Protein AF-A0A7K2MU78-F1 (afdb_monomer_lite)

Radius of gyration: 16.4 Å; chains: 1; bounding box: 36×20×56 Å

Foldseek 3Di:
DDPVVVVVVVVLPAADAAELCVQAFDDDPVDTDHDPPRDDASVSSVVVQVVVCVVPVRHPHYDYDPPRRDDPPD

Structure (mmCIF, N/CA/C/O backbone):
data_AF-A0A7K2MU78-F1
#
_entry.id   AF-A0A7K2MU78-F1
#
loop_
_atom_site.group_PDB
_atom_site.id
_atom_site.type_symbol
_atom_site.label_atom_id
_atom_site.label_alt_id
_atom_site.label_comp_id
_atom_site.label_asym_id
_atom_site.label_entity_id
_atom_site.label_seq_id
_atom_site.pdbx_PDB_ins_code
_atom_site.Cartn_x
_atom_site.Cartn_y
_atom_site.Cartn_z
_atom_site.occupancy
_atom_site.B_iso_or_equiv
_atom_site.auth_seq_id
_atom_site.auth_comp_id
_atom_site.auth_asym_id
_atom_site.auth_atom_id
_atom_site.pdbx_PDB_model_num
ATOM 1 N N . MET A 1 1 ? -11.341 4.580 35.043 1.00 67.06 1 MET A N 1
ATOM 2 C CA . MET A 1 1 ? -11.103 3.259 34.425 1.00 67.06 1 MET A CA 1
ATOM 3 C C . MET A 1 1 ? -11.252 3.425 32.927 1.00 67.06 1 MET A C 1
ATOM 5 O O . MET A 1 1 ? -12.107 4.195 32.514 1.00 67.06 1 MET A O 1
ATOM 9 N N . THR A 1 2 ? -10.389 2.808 32.128 1.00 80.94 2 THR A N 1
ATOM 10 C CA . THR A 1 2 ? -10.471 2.902 30.665 1.00 80.94 2 THR A CA 1
ATOM 11 C C . THR A 1 2 ? -11.554 1.953 30.162 1.00 80.94 2 THR A C 1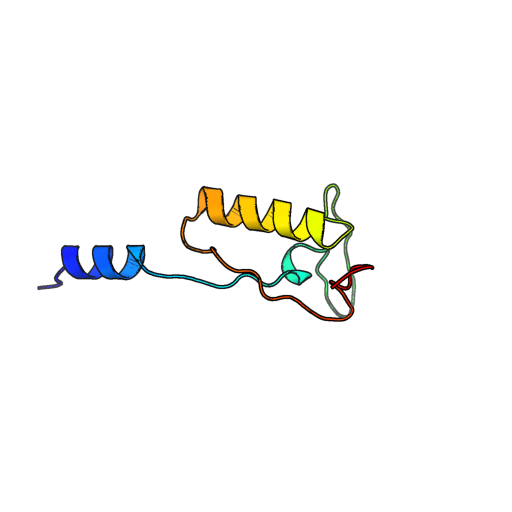
ATOM 13 O O . THR A 1 2 ? -11.494 0.758 30.447 1.00 80.94 2 THR A O 1
ATOM 16 N N . GLU A 1 3 ? -12.516 2.462 29.392 1.00 93.25 3 GLU A N 1
ATOM 17 C CA . GLU A 1 3 ? -13.589 1.662 28.787 1.00 93.25 3 GLU A CA 1
ATOM 18 C C . GLU A 1 3 ? -13.061 0.870 27.581 1.00 93.25 3 GLU A C 1
ATOM 20 O O . GLU A 1 3 ? -13.264 1.221 26.417 1.00 93.25 3 GLU A O 1
ATOM 25 N N . LEU A 1 4 ? -12.326 -0.210 27.858 1.00 95.81 4 LEU A N 1
ATOM 26 C CA . LEU A 1 4 ? -11.614 -1.009 26.855 1.00 95.81 4 LEU A CA 1
ATOM 27 C C . LEU A 1 4 ? -12.526 -1.517 25.725 1.00 95.81 4 LEU A C 1
ATOM 29 O O . LEU A 1 4 ? -12.095 -1.601 24.574 1.00 95.81 4 LEU A O 1
ATOM 33 N N . ALA A 1 5 ? -13.778 -1.859 26.037 1.00 95.75 5 ALA A N 1
ATOM 34 C CA . ALA A 1 5 ? -14.749 -2.311 25.043 1.00 95.75 5 ALA A CA 1
ATOM 35 C C . ALA A 1 5 ? -15.085 -1.208 24.026 1.00 95.75 5 ALA A C 1
ATOM 37 O O . ALA A 1 5 ? -15.094 -1.472 22.824 1.00 95.75 5 ALA A O 1
ATOM 38 N N . ALA A 1 6 ? -15.281 0.028 24.497 1.00 96.06 6 ALA A N 1
ATOM 39 C CA . ALA A 1 6 ? -15.559 1.178 23.642 1.00 96.06 6 ALA A CA 1
ATOM 40 C C . ALA A 1 6 ? -14.363 1.508 22.736 1.00 96.06 6 ALA A C 1
ATOM 42 O O . ALA A 1 6 ? -14.537 1.720 21.538 1.00 96.06 6 ALA A O 1
ATOM 43 N N . VAL A 1 7 ? -13.139 1.450 23.275 1.00 96.44 7 VAL A N 1
ATOM 44 C CA . VAL A 1 7 ? -11.910 1.656 22.487 1.00 96.44 7 VAL A CA 1
ATOM 45 C C . VAL A 1 7 ? -11.783 0.608 21.379 1.00 96.44 7 VAL A C 1
ATOM 47 O O . VAL A 1 7 ? -11.529 0.949 20.226 1.00 96.44 7 VAL A O 1
ATOM 50 N N . LYS A 1 8 ? -12.012 -0.674 21.692 1.00 95.62 8 LYS A N 1
ATOM 51 C C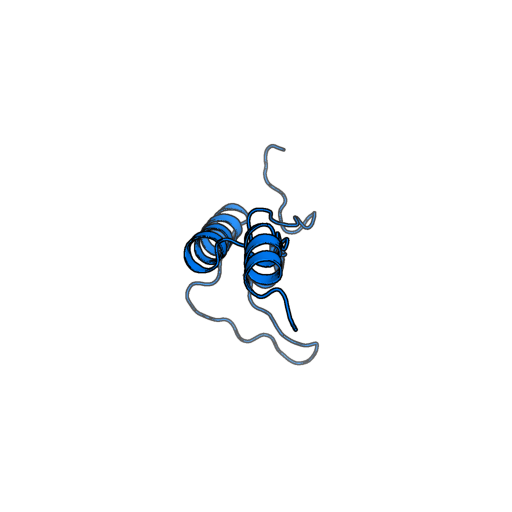A . LYS A 1 8 ? -11.977 -1.749 20.688 1.00 95.62 8 LYS A CA 1
ATOM 52 C C . LYS A 1 8 ? -13.048 -1.575 19.613 1.00 95.62 8 LYS A C 1
ATOM 54 O O . LYS A 1 8 ? -12.778 -1.870 18.454 1.00 95.62 8 LYS A O 1
ATOM 59 N N . ALA A 1 9 ? -14.245 -1.125 19.983 1.00 95.56 9 ALA A N 1
ATOM 60 C CA . ALA A 1 9 ? -15.310 -0.856 19.022 1.00 95.56 9 ALA A CA 1
ATOM 61 C C . ALA A 1 9 ? -14.925 0.277 18.060 1.00 95.56 9 ALA A C 1
ATOM 63 O O . ALA A 1 9 ? -15.069 0.109 16.854 1.00 95.56 9 ALA A O 1
ATOM 64 N N . ALA A 1 10 ? -14.353 1.370 18.574 1.00 95.00 10 ALA A N 1
ATOM 65 C CA . ALA A 1 10 ? -13.886 2.485 17.751 1.00 95.00 10 ALA A CA 1
ATOM 66 C C . ALA A 1 10 ? -12.756 2.079 16.786 1.00 95.00 10 ALA A C 1
ATOM 68 O O . ALA A 1 10 ? -12.769 2.460 15.618 1.00 95.00 10 ALA A O 1
ATOM 69 N N . LEU A 1 11 ? -11.802 1.257 17.237 1.00 94.25 11 LEU A N 1
ATOM 70 C CA . LEU A 1 11 ? -10.716 0.775 16.374 1.00 94.25 11 LEU A CA 1
ATOM 71 C C . LEU A 1 11 ? -11.216 -0.138 15.245 1.00 94.25 11 LEU A C 1
ATOM 73 O O . LEU A 1 11 ? -10.670 -0.101 14.149 1.00 94.25 11 LEU A O 1
ATOM 77 N N . LYS A 1 12 ? -12.279 -0.922 15.471 1.00 94.69 12 LYS A N 1
ATOM 78 C CA . LYS A 1 12 ? -12.877 -1.775 14.427 1.00 94.69 12 LYS A CA 1
ATOM 79 C C . LYS A 1 12 ? -13.538 -0.991 13.293 1.00 94.69 12 LYS A C 1
ATOM 81 O O . LYS A 1 12 ? -13.770 -1.567 12.239 1.00 94.69 12 LYS A O 1
ATOM 86 N N . THR A 1 13 ? -13.868 0.281 13.509 1.00 95.69 13 THR A N 1
ATOM 87 C CA . THR A 1 13 ? -14.460 1.149 12.479 1.00 95.69 13 THR A CA 1
ATOM 88 C C . THR A 1 13 ? -13.429 2.037 11.789 1.00 95.69 13 THR A C 1
ATOM 90 O O . THR A 1 13 ? -13.798 2.861 10.958 1.00 95.69 13 THR A O 1
ATOM 93 N N . GLN A 1 14 ? -12.150 1.928 12.154 1.00 96.62 14 GLN A N 1
ATOM 94 C CA . GLN A 1 14 ? -11.104 2.738 11.551 1.00 96.62 14 GLN A CA 1
ATOM 95 C C . GLN A 1 14 ? -10.893 2.334 10.087 1.00 96.62 14 GLN A C 1
ATOM 97 O O . GLN A 1 14 ? -10.656 1.167 9.787 1.00 96.62 14 GLN A O 1
ATOM 102 N N . ALA A 1 15 ? -10.927 3.327 9.201 1.00 98.00 15 ALA A N 1
ATOM 103 C CA . ALA A 1 15 ? -10.565 3.192 7.799 1.00 98.00 15 ALA A CA 1
ATOM 104 C C . ALA A 1 15 ? -9.365 4.098 7.497 1.00 98.00 15 ALA A C 1
ATOM 106 O O . ALA A 1 15 ? -9.351 5.269 7.883 1.00 98.00 15 ALA A O 1
ATOM 107 N N . VAL A 1 16 ? -8.356 3.549 6.831 1.00 97.88 16 VAL A N 1
ATOM 108 C CA . VAL A 1 16 ? -7.138 4.243 6.414 1.00 97.88 16 VAL A CA 1
ATOM 109 C C . VAL A 1 16 ? -6.976 4.039 4.917 1.00 97.88 16 VAL A C 1
ATOM 111 O O . VAL A 1 16 ? -6.779 2.921 4.457 1.00 97.88 16 VAL A O 1
ATOM 114 N N . GLU A 1 17 ? -7.061 5.124 4.160 1.00 98.50 17 GLU A N 1
ATOM 115 C CA . GLU A 1 17 ? -6.825 5.092 2.720 1.00 98.50 17 GLU A CA 1
ATOM 116 C C . GLU A 1 17 ? -5.348 4.804 2.418 1.00 98.50 17 GLU A C 1
ATOM 118 O O . GLU A 1 17 ? -4.450 5.403 3.019 1.00 98.50 17 GLU A O 1
ATOM 123 N N . THR A 1 18 ? -5.091 3.894 1.477 1.00 98.38 18 THR A N 1
ATOM 124 C CA . THR A 1 18 ? -3.729 3.552 1.046 1.00 98.38 18 THR A CA 1
ATOM 125 C C . THR A 1 18 ? -3.379 4.216 -0.286 1.00 98.38 18 THR A C 1
ATOM 127 O O . THR A 1 18 ? -4.185 4.181 -1.212 1.00 98.38 18 THR A O 1
ATOM 130 N N . PRO A 1 19 ? -2.179 4.791 -0.440 1.00 98.25 19 PRO A N 1
ATOM 131 C CA . PRO A 1 19 ? -1.772 5.425 -1.689 1.00 98.25 19 PRO A CA 1
ATOM 132 C C . PRO A 1 19 ? -1.279 4.418 -2.737 1.00 98.25 19 PRO A C 1
ATOM 134 O O . PRO A 1 19 ? -0.342 3.663 -2.476 1.00 98.25 19 PRO A O 1
ATOM 137 N N . SER A 1 20 ? -1.834 4.463 -3.953 1.00 98.00 20 SER A N 1
ATOM 138 C CA . SER A 1 20 ? -1.462 3.575 -5.073 1.00 98.00 20 SER A CA 1
ATOM 139 C C . SER A 1 20 ? 0.046 3.577 -5.382 1.00 98.00 20 SER A C 1
ATOM 141 O O . SER A 1 20 ? 0.644 2.546 -5.688 1.00 98.00 20 SER A O 1
ATOM 143 N N . TRP A 1 21 ? 0.700 4.736 -5.271 1.00 96.31 21 TRP A N 1
ATOM 144 C CA . TRP A 1 21 ? 2.112 4.912 -5.609 1.00 96.31 21 TRP A CA 1
ATOM 145 C C . TRP A 1 21 ? 3.070 4.288 -4.594 1.00 96.31 21 TRP A C 1
ATOM 147 O O . TRP A 1 21 ? 4.245 4.109 -4.911 1.00 96.31 21 TRP A O 1
ATOM 157 N N . ALA A 1 22 ? 2.597 3.950 -3.391 1.00 95.50 22 ALA A N 1
ATOM 158 C CA . ALA A 1 22 ? 3.429 3.309 -2.376 1.00 95.50 22 ALA A CA 1
ATOM 159 C C . ALA A 1 22 ? 3.638 1.809 -2.625 1.00 95.50 22 ALA A C 1
ATOM 161 O O . ALA A 1 22 ? 4.552 1.236 -2.040 1.00 95.50 22 ALA A O 1
ATOM 162 N N . TYR A 1 23 ? 2.834 1.195 -3.499 1.00 96.00 23 TYR A N 1
ATOM 163 C CA . TYR A 1 23 ? 3.010 -0.201 -3.906 1.00 96.00 23 TYR A CA 1
ATOM 164 C C . TYR A 1 23 ? 4.116 -0.371 -4.959 1.00 96.00 23 TYR A C 1
ATOM 166 O O . TYR A 1 23 ? 4.664 -1.454 -5.122 1.00 96.00 23 TYR A O 1
ATOM 174 N N . GLY A 1 24 ? 4.494 0.708 -5.652 1.00 93.31 24 GLY A N 1
ATOM 175 C CA . GLY A 1 24 ? 5.608 0.709 -6.597 1.00 93.31 24 GLY A CA 1
ATOM 176 C C . GLY A 1 24 ? 6.990 0.735 -5.926 1.00 93.31 24 GLY A C 1
ATOM 177 O O . GLY A 1 24 ? 7.134 0.901 -4.715 1.00 93.31 24 GLY A O 1
ATOM 178 N N . ASN A 1 25 ? 8.047 0.654 -6.741 1.00 90.00 25 ASN A N 1
ATOM 179 C CA . ASN A 1 25 ? 9.416 0.850 -6.260 1.00 90.00 25 ASN A CA 1
ATOM 180 C C . ASN A 1 25 ? 9.581 2.261 -5.680 1.00 90.00 25 ASN A C 1
ATOM 182 O O . ASN A 1 25 ? 9.505 3.254 -6.406 1.00 90.00 25 ASN A O 1
ATOM 186 N N . SER A 1 26 ? 9.879 2.341 -4.386 1.00 87.69 26 SER A N 1
ATOM 187 C CA . SER A 1 26 ? 10.218 3.594 -3.718 1.00 87.69 26 SER A CA 1
ATOM 188 C C . SER A 1 26 ? 11.732 3.811 -3.681 1.00 87.69 26 SER A C 1
ATOM 190 O O . SER A 1 26 ? 12.545 2.889 -3.784 1.00 87.69 26 SER A O 1
ATOM 192 N N . GLY A 1 27 ? 12.140 5.068 -3.565 1.00 92.62 27 GLY A N 1
ATOM 193 C CA . GLY A 1 27 ? 13.542 5.425 -3.439 1.00 92.62 27 GLY A CA 1
ATOM 194 C C . GLY A 1 27 ? 13.715 6.878 -3.044 1.00 92.62 27 GLY A C 1
ATOM 195 O O . GLY A 1 27 ? 12.763 7.578 -2.705 1.00 92.62 27 GLY A O 1
ATOM 196 N N . THR A 1 28 ? 14.958 7.332 -3.081 1.00 96.88 28 THR A N 1
ATOM 197 C CA . THR A 1 28 ? 15.315 8.718 -2.764 1.00 96.88 28 THR A CA 1
ATOM 198 C C . THR A 1 28 ? 15.862 9.412 -4.003 1.00 96.88 28 THR A C 1
ATOM 200 O O . THR A 1 28 ? 16.107 8.775 -5.028 1.00 96.88 28 THR A O 1
ATOM 203 N N . ARG A 1 29 ? 16.181 10.706 -3.880 1.00 96.94 29 ARG A N 1
ATOM 204 C CA . ARG A 1 29 ? 16.915 11.449 -4.920 1.00 96.94 29 ARG A CA 1
ATOM 205 C C . ARG A 1 29 ? 18.264 10.826 -5.312 1.00 96.94 29 ARG A C 1
ATOM 207 O O . ARG A 1 29 ? 18.839 11.236 -6.310 1.00 96.94 29 ARG A O 1
ATOM 214 N N . PHE A 1 30 ? 18.794 9.894 -4.516 1.00 98.00 30 PHE A N 1
ATOM 215 C CA . PHE A 1 30 ? 20.081 9.251 -4.772 1.00 98.00 30 PHE A CA 1
ATOM 216 C C . PHE A 1 30 ? 19.947 7.937 -5.541 1.00 98.00 30 PHE A C 1
ATOM 218 O O . PHE A 1 30 ? 20.779 7.644 -6.398 1.00 98.00 30 PHE A O 1
ATOM 225 N N . LYS A 1 31 ? 18.935 7.120 -5.222 1.00 96.44 31 LYS A N 1
ATOM 226 C CA . LYS A 1 31 ? 18.761 5.800 -5.833 1.00 96.44 31 LYS A CA 1
ATOM 227 C C . LYS A 1 31 ? 17.356 5.242 -5.603 1.00 96.44 31 LYS A C 1
ATOM 229 O O . LYS A 1 31 ? 16.779 5.422 -4.530 1.00 96.44 31 LYS A O 1
ATOM 234 N N . VAL A 1 32 ? 16.882 4.500 -6.602 1.00 96.19 32 VAL A N 1
ATOM 235 C CA . VAL A 1 32 ? 15.781 3.531 -6.518 1.00 96.19 32 VAL A CA 1
ATOM 236 C C . VAL A 1 32 ? 16.384 2.141 -6.729 1.00 96.19 32 VAL A C 1
ATOM 238 O O . VAL A 1 32 ? 17.198 1.952 -7.641 1.00 96.19 32 VAL A O 1
ATOM 241 N N . PHE A 1 33 ? 16.015 1.184 -5.880 1.00 93.75 33 PHE A N 1
ATOM 242 C CA . PHE A 1 33 ? 16.430 -0.212 -5.998 1.00 93.75 33 PHE A CA 1
ATOM 243 C C . PHE A 1 33 ? 15.214 -1.048 -6.374 1.00 93.75 33 PHE A C 1
ATOM 245 O O . PHE A 1 33 ? 14.299 -1.189 -5.572 1.00 93.75 33 PHE A O 1
ATOM 252 N N . ALA A 1 34 ? 15.204 -1.570 -7.600 1.00 92.38 34 ALA A N 1
ATOM 253 C CA . ALA A 1 34 ? 14.085 -2.360 -8.085 1.00 92.38 34 ALA A CA 1
ATOM 254 C C . ALA A 1 34 ? 13.964 -3.679 -7.309 1.00 92.38 34 ALA A C 1
ATOM 256 O O . ALA A 1 34 ? 14.958 -4.386 -7.128 1.00 92.38 34 ALA A O 1
ATOM 257 N N . GLN A 1 35 ? 12.746 -4.012 -6.892 1.00 92.81 35 GLN A N 1
ATOM 258 C CA . GLN A 1 35 ? 12.405 -5.294 -6.286 1.00 92.81 35 GLN A CA 1
ATOM 259 C C . GLN A 1 35 ? 11.629 -6.166 -7.279 1.00 92.81 35 GLN A C 1
ATOM 261 O O . GLN A 1 35 ? 10.886 -5.669 -8.128 1.00 92.81 35 GLN A O 1
ATOM 266 N N . ALA A 1 36 ? 11.832 -7.480 -7.198 1.00 94.81 36 ALA A N 1
ATOM 267 C CA . ALA A 1 36 ? 11.054 -8.433 -7.980 1.00 94.81 36 ALA A CA 1
ATOM 268 C C . ALA A 1 36 ? 9.613 -8.493 -7.452 1.00 94.81 36 ALA A C 1
ATOM 270 O O . ALA A 1 36 ? 9.408 -8.476 -6.241 1.00 94.81 36 ALA A O 1
ATOM 271 N N . GLY A 1 37 ? 8.637 -8.593 -8.358 1.00 93.62 37 GLY A N 1
ATOM 272 C CA . GLY A 1 37 ? 7.215 -8.675 -8.004 1.00 93.62 37 GLY A CA 1
ATOM 273 C C . GLY A 1 37 ? 6.533 -7.333 -7.733 1.00 93.62 37 GLY A C 1
ATOM 274 O O . GLY A 1 37 ? 5.407 -7.332 -7.265 1.00 93.62 37 GLY A O 1
ATOM 275 N N . VAL A 1 38 ? 7.190 -6.206 -8.021 1.00 95.56 38 VAL A N 1
ATOM 276 C CA . VAL A 1 38 ? 6.576 -4.874 -7.904 1.00 95.56 38 VAL A CA 1
ATOM 277 C C . VAL A 1 38 ? 5.523 -4.676 -9.004 1.00 95.56 38 VAL A C 1
ATOM 279 O O . VAL A 1 38 ? 5.817 -5.009 -10.159 1.00 95.56 38 VAL A O 1
ATOM 282 N N . PRO A 1 39 ? 4.349 -4.102 -8.682 1.00 96.56 39 PRO A N 1
ATOM 283 C CA . PRO A 1 39 ? 3.253 -3.905 -9.620 1.00 96.56 39 PRO A CA 1
ATOM 284 C C . PRO A 1 39 ? 3.640 -2.962 -10.761 1.00 96.56 39 PRO A C 1
ATOM 286 O O . PRO A 1 39 ? 4.361 -1.972 -10.582 1.00 96.56 39 PRO A O 1
ATOM 289 N N . ARG A 1 40 ? 3.150 -3.284 -11.956 1.00 95.25 40 ARG A N 1
ATOM 290 C CA . ARG A 1 40 ? 3.543 -2.674 -13.236 1.00 95.25 40 ARG A CA 1
ATOM 291 C C . ARG A 1 40 ? 2.481 -1.742 -13.797 1.00 95.25 40 ARG A C 1
ATOM 293 O O . ARG A 1 40 ? 2.811 -0.849 -14.574 1.00 95.25 40 ARG A O 1
ATOM 300 N N . ASP A 1 41 ? 1.235 -1.933 -13.391 1.00 96.06 41 ASP A N 1
ATOM 301 C CA . ASP A 1 41 ? 0.084 -1.171 -13.853 1.00 96.06 41 ASP A CA 1
ATOM 302 C C . ASP A 1 41 ? -0.868 -0.838 -12.682 1.00 96.06 41 ASP A C 1
ATOM 304 O O . ASP A 1 41 ? -0.642 -1.276 -11.547 1.00 96.06 41 ASP A O 1
ATOM 308 N N . PRO A 1 42 ? -1.896 0.004 -12.903 1.00 96.62 42 PRO A N 1
ATOM 309 C CA . PRO A 1 42 ? -2.822 0.398 -11.844 1.00 96.62 42 PRO A CA 1
ATO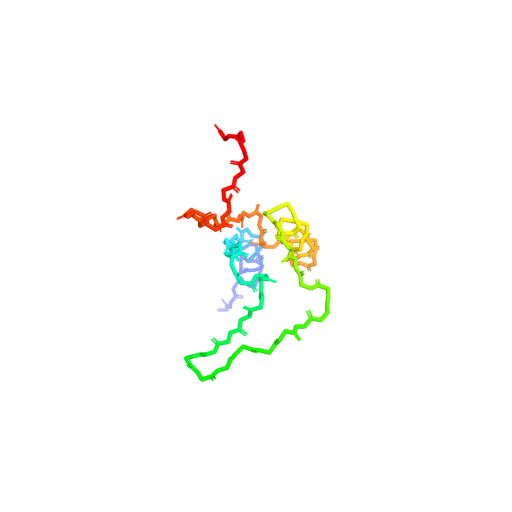M 310 C C . PRO A 1 42 ? -3.639 -0.763 -11.269 1.00 96.62 42 PRO A C 1
ATOM 312 O O . PRO A 1 42 ? -4.020 -0.701 -10.102 1.00 96.62 42 PRO A O 1
ATOM 315 N N . PHE A 1 43 ? -3.886 -1.817 -12.048 1.00 97.44 43 PHE A N 1
ATOM 316 C CA . PHE A 1 43 ? -4.651 -2.978 -11.599 1.00 97.44 43 PHE A CA 1
ATOM 317 C C . PHE A 1 43 ? -3.825 -3.827 -10.634 1.00 97.44 43 PHE A C 1
ATOM 319 O O . PHE A 1 43 ? -4.303 -4.144 -9.551 1.00 97.44 43 PHE A O 1
ATOM 326 N N . GLU A 1 44 ? -2.552 -4.076 -10.948 1.00 98.00 44 GLU A N 1
ATOM 327 C CA . GLU A 1 44 ? -1.645 -4.789 -10.041 1.00 98.00 44 GLU A CA 1
ATOM 328 C C . GLU A 1 44 ? -1.438 -4.028 -8.720 1.00 98.00 44 GLU A C 1
ATOM 330 O O . GLU A 1 44 ? -1.370 -4.636 -7.654 1.00 98.00 44 GLU A O 1
ATOM 335 N N . LYS A 1 45 ? -1.412 -2.685 -8.748 1.00 97.88 45 LYS A N 1
ATOM 336 C CA . LYS A 1 45 ? -1.393 -1.878 -7.511 1.00 97.88 45 LYS A CA 1
ATOM 337 C C . LYS A 1 45 ? -2.65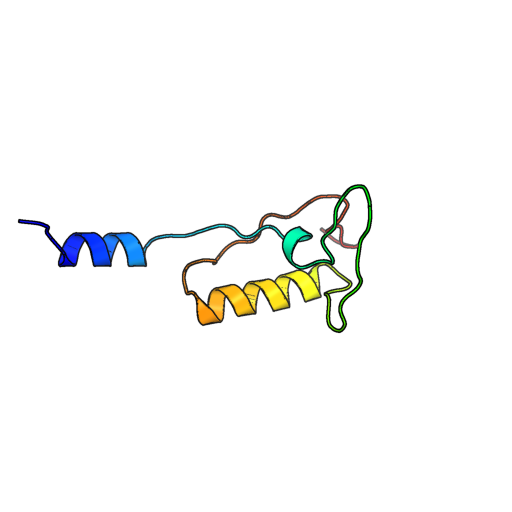3 -2.097 -6.665 1.00 97.88 45 LYS A C 1
ATOM 339 O O . LYS A 1 45 ? -2.566 -2.086 -5.439 1.00 97.88 45 LYS A O 1
ATOM 344 N N . LEU A 1 46 ? -3.820 -2.257 -7.298 1.00 98.12 46 LEU A N 1
ATOM 345 C CA . LEU A 1 46 ? -5.071 -2.551 -6.594 1.00 98.12 46 LEU A CA 1
ATOM 346 C C . LEU A 1 46 ? -5.103 -3.981 -6.053 1.00 98.12 46 LEU A C 1
ATOM 348 O O . LEU A 1 46 ? -5.613 -4.173 -4.951 1.00 98.12 46 LEU A O 1
ATOM 352 N N . ASP A 1 47 ? -4.526 -4.953 -6.760 1.00 98.44 47 ASP A N 1
ATOM 353 C CA . ASP A 1 47 ? -4.376 -6.323 -6.257 1.00 98.44 47 ASP A CA 1
ATOM 354 C C . ASP A 1 47 ? -3.513 -6.350 -4.984 1.00 98.44 47 ASP A C 1
ATOM 356 O O . ASP A 1 47 ? -3.897 -6.940 -3.966 1.00 98.44 47 ASP A O 1
ATOM 360 N N . ASP A 1 48 ? -2.391 -5.627 -4.988 1.00 98.25 48 ASP A N 1
ATOM 361 C CA . ASP A 1 48 ? -1.537 -5.477 -3.808 1.00 98.25 48 ASP A CA 1
ATOM 362 C C . ASP A 1 48 ? -2.255 -4.737 -2.665 1.00 98.25 48 ASP A C 1
ATOM 364 O O . ASP A 1 48 ? -2.164 -5.132 -1.495 1.00 98.25 48 ASP A O 1
ATOM 368 N N . ALA A 1 49 ? -3.025 -3.689 -2.980 1.00 98.44 49 ALA A N 1
ATOM 369 C CA . ALA A 1 49 ? -3.828 -2.967 -1.993 1.00 98.44 49 ALA A CA 1
ATOM 370 C C . ALA A 1 49 ? -4.931 -3.841 -1.381 1.00 98.44 49 ALA A C 1
ATOM 372 O O . ALA A 1 49 ? -5.138 -3.822 -0.163 1.00 98.44 49 ALA A O 1
ATOM 373 N N . ALA A 1 50 ? -5.587 -4.670 -2.195 1.00 98.44 50 ALA A N 1
ATOM 374 C CA . ALA A 1 50 ? -6.573 -5.636 -1.733 1.00 98.44 50 ALA A CA 1
ATOM 375 C C . ALA A 1 50 ? -5.949 -6.621 -0.739 1.00 98.44 50 ALA A C 1
ATOM 377 O O . ALA A 1 50 ? -6.568 -6.945 0.277 1.00 98.44 50 ALA A O 1
ATOM 378 N N . LYS A 1 51 ? -4.691 -7.026 -0.958 1.00 98.38 51 LYS A N 1
ATOM 379 C CA . LYS A 1 51 ? -3.968 -7.894 -0.024 1.00 98.38 51 LYS A CA 1
ATOM 380 C C . LYS A 1 51 ? -3.675 -7.219 1.314 1.00 98.38 51 LYS A C 1
ATOM 382 O O . LYS A 1 51 ? -3.793 -7.853 2.364 1.00 98.38 51 LYS A O 1
ATOM 387 N N . VAL A 1 52 ? 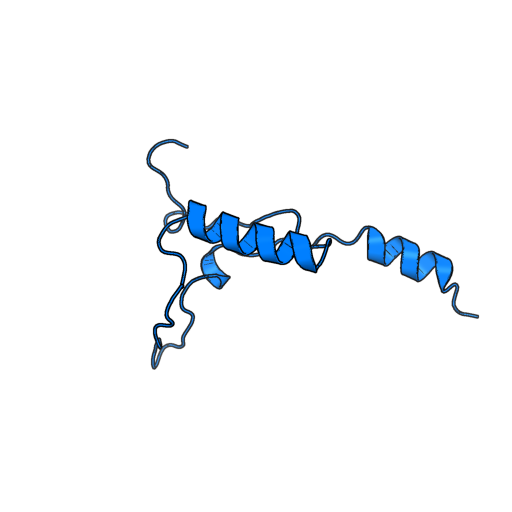-3.362 -5.921 1.306 1.00 98.25 52 VAL A N 1
ATOM 388 C CA . VAL A 1 52 ? -3.248 -5.128 2.543 1.00 98.25 52 VAL A CA 1
ATOM 389 C C . VAL A 1 52 ? -4.585 -5.072 3.278 1.00 98.25 52 VA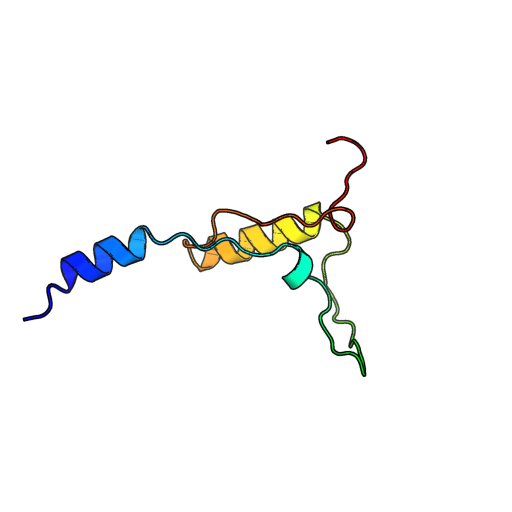L A C 1
ATOM 391 O O . VAL A 1 52 ? -4.620 -5.274 4.495 1.00 98.25 52 VAL A O 1
ATOM 394 N N . HIS A 1 53 ? -5.693 -4.838 2.573 1.00 98.19 53 HIS A N 1
ATOM 395 C CA . HIS A 1 53 ? -7.014 -4.838 3.197 1.00 98.19 53 HIS A CA 1
ATOM 396 C C . HIS A 1 53 ? -7.383 -6.210 3.774 1.00 98.19 53 HIS A C 1
ATOM 398 O O . HIS A 1 53 ? -7.826 -6.274 4.917 1.00 98.19 53 HIS A O 1
ATOM 404 N N . GLU A 1 54 ? -7.131 -7.299 3.043 1.00 98.31 54 GLU A N 1
ATOM 405 C CA . GLU A 1 54 ? -7.386 -8.677 3.487 1.00 98.31 54 GLU A CA 1
ATOM 406 C C . GLU A 1 54 ? -6.727 -8.970 4.842 1.00 98.31 54 GLU A C 1
ATOM 408 O O . GLU A 1 54 ? -7.365 -9.520 5.739 1.00 98.31 54 GLU A O 1
ATOM 413 N N . PHE A 1 55 ? -5.464 -8.568 5.018 1.00 98.00 55 PHE A N 1
ATOM 414 C CA . PHE A 1 55 ? -4.726 -8.843 6.253 1.00 98.00 55 PHE A CA 1
ATOM 415 C C . PHE A 1 55 ? -5.005 -7.860 7.389 1.00 98.00 55 PHE A C 1
ATOM 417 O O . PHE A 1 55 ? -4.854 -8.221 8.557 1.00 98.00 55 PHE A O 1
ATOM 424 N N . THR A 1 56 ? -5.370 -6.616 7.077 1.00 96.94 56 THR A N 1
ATOM 425 C CA . THR A 1 56 ? -5.489 -5.556 8.093 1.00 96.94 56 THR A CA 1
ATOM 426 C C . THR A 1 56 ? -6.931 -5.226 8.464 1.00 96.94 56 THR A C 1
ATOM 428 O O . THR A 1 56 ? -7.176 -4.737 9.563 1.00 96.94 56 THR A O 1
ATOM 431 N N . GLY A 1 57 ? -7.886 -5.450 7.560 1.00 96.75 57 GLY A N 1
ATOM 432 C CA . GLY A 1 57 ? -9.292 -5.066 7.693 1.00 96.75 57 GLY A CA 1
ATOM 433 C C . GLY A 1 57 ? -9.561 -3.555 7.695 1.00 96.75 57 GLY A C 1
ATOM 434 O O . GLY A 1 57 ? -10.721 -3.156 7.652 1.00 96.75 57 GLY A O 1
ATOM 435 N N . VAL A 1 58 ? -8.526 -2.706 7.724 1.00 97.75 58 VAL A N 1
ATOM 436 C CA . VAL A 1 58 ? -8.662 -1.248 7.922 1.00 97.75 58 VAL A CA 1
ATOM 437 C C . VAL A 1 58 ? -8.377 -0.421 6.673 1.00 97.75 58 VAL A C 1
ATOM 439 O O . VAL A 1 58 ? -8.567 0.787 6.715 1.00 97.75 58 VAL A O 1
ATOM 442 N N . ALA A 1 59 ? -7.942 -1.028 5.564 1.00 98.31 59 ALA A N 1
ATOM 443 C CA . ALA A 1 59 ? -7.572 -0.308 4.337 1.00 98.31 59 ALA A CA 1
ATOM 444 C C . ALA A 1 59 ? -8.570 -0.468 3.162 1.00 98.31 59 ALA A C 1
ATOM 446 O O . ALA A 1 59 ? -8.207 -1.054 2.150 1.00 98.31 59 ALA A O 1
ATOM 447 N N . PRO A 1 60 ? -9.845 -0.042 3.275 1.00 97.88 60 PRO A N 1
ATOM 448 C CA . PRO A 1 60 ? -10.868 -0.343 2.267 1.00 97.88 60 PRO A CA 1
ATOM 449 C C . PRO A 1 60 ? -10.824 0.553 1.016 1.00 97.88 60 PRO A C 1
ATOM 451 O O . PRO A 1 60 ? -11.563 0.290 0.070 1.00 97.88 60 PRO A O 1
ATOM 454 N N . THR A 1 61 ? -10.030 1.628 1.003 1.00 98.38 61 THR A N 1
ATOM 455 C CA . THR A 1 61 ? -9.985 2.596 -0.106 1.00 98.38 61 THR A CA 1
ATOM 456 C C . THR A 1 61 ? -8.556 2.881 -0.552 1.00 98.38 61 THR A C 1
ATOM 458 O O . THR A 1 61 ? -7.613 2.801 0.240 1.00 98.38 61 THR A O 1
ATOM 461 N N . VAL A 1 62 ? -8.406 3.239 -1.830 1.00 98.56 62 VAL A N 1
ATOM 462 C CA . VAL A 1 62 ? -7.114 3.542 -2.451 1.00 98.56 62 VAL A CA 1
ATOM 463 C C . VAL A 1 62 ? -7.123 4.954 -3.027 1.00 98.56 62 VAL A C 1
ATOM 465 O O . VAL A 1 62 ? -7.987 5.287 -3.838 1.00 98.56 62 VAL A O 1
ATOM 468 N N . ALA A 1 63 ? -6.126 5.759 -2.653 1.00 98.50 63 ALA A N 1
ATOM 469 C CA . ALA A 1 63 ? -5.881 7.060 -3.266 1.00 98.50 63 ALA A CA 1
ATOM 470 C C . ALA A 1 63 ? -5.167 6.875 -4.609 1.00 98.50 63 ALA A C 1
ATOM 472 O O . ALA A 1 63 ? -4.052 6.348 -4.653 1.00 98.50 63 ALA A O 1
ATOM 473 N N . LEU A 1 64 ? -5.794 7.344 -5.690 1.00 97.56 64 LEU A N 1
ATOM 474 C CA . LEU A 1 64 ? -5.230 7.325 -7.039 1.00 97.56 64 LEU A CA 1
ATOM 475 C C . LEU A 1 64 ? -4.436 8.602 -7.334 1.00 97.56 64 LEU A C 1
ATOM 477 O O . LEU A 1 64 ? -4.776 9.696 -6.879 1.00 97.56 64 LEU A O 1
ATOM 481 N N . HIS A 1 65 ? -3.396 8.471 -8.150 1.00 97.44 65 HIS A N 1
ATOM 482 C CA . HIS A 1 65 ? -2.530 9.555 -8.581 1.00 97.44 65 HIS A CA 1
ATOM 483 C C . HIS A 1 65 ? -2.484 9.635 -10.106 1.00 97.44 65 HIS A C 1
ATOM 485 O O . HIS A 1 65 ? -1.914 8.782 -10.780 1.00 97.44 65 HIS A O 1
ATOM 491 N N . ILE A 1 66 ? -3.046 10.694 -10.681 1.00 96.00 66 ILE A N 1
ATOM 492 C CA . ILE A 1 66 ? -3.065 10.906 -12.134 1.00 96.00 66 ILE A CA 1
ATOM 493 C C . ILE A 1 66 ? -1.892 11.823 -12.526 1.00 96.00 66 ILE A C 1
ATOM 495 O O . ILE A 1 66 ? -1.719 12.867 -11.898 1.00 96.00 66 ILE A O 1
ATOM 499 N N . PRO A 1 67 ? -1.077 11.477 -13.547 1.00 95.44 67 PRO A N 1
ATOM 500 C CA . PRO A 1 67 ? -1.313 10.443 -14.562 1.00 95.44 67 PRO A CA 1
ATOM 501 C C . PRO A 1 67 ? -0.701 9.061 -14.271 1.00 95.44 67 PRO A C 1
ATOM 503 O O . PRO A 1 67 ? -0.698 8.221 -15.164 1.00 95.44 67 PRO A O 1
ATOM 506 N N . TRP A 1 68 ? -0.164 8.804 -13.076 1.00 95.38 68 TRP A N 1
ATOM 507 C CA . TRP A 1 68 ? 0.538 7.545 -12.761 1.00 95.38 68 TRP A CA 1
ATOM 508 C C . TRP A 1 68 ? -0.378 6.319 -12.727 1.00 95.38 68 TRP A C 1
ATOM 510 O O . TRP A 1 68 ? 0.087 5.208 -12.976 1.00 95.38 68 TRP A O 1
ATOM 520 N N . ASP A 1 69 ? -1.658 6.533 -12.431 1.00 96.88 69 ASP A N 1
ATOM 521 C CA . ASP A 1 69 ? -2.704 5.511 -12.411 1.00 96.88 69 ASP A CA 1
ATOM 522 C C . ASP A 1 69 ? -3.711 5.685 -13.551 1.00 96.88 69 ASP A C 1
ATOM 524 O O . ASP A 1 69 ? -4.854 5.244 -13.466 1.00 96.88 69 ASP A O 1
ATOM 528 N N . ARG A 1 70 ? -3.311 6.374 -14.624 1.00 96.19 70 ARG A N 1
ATOM 529 C CA . ARG A 1 70 ? -4.163 6.523 -15.800 1.00 96.19 70 ARG A CA 1
ATOM 530 C C . ARG A 1 70 ? -4.384 5.159 -16.459 1.00 96.19 70 ARG A C 1
ATOM 532 O O . ARG A 1 70 ? -3.427 4.449 -16.752 1.00 96.19 70 ARG A O 1
ATOM 539 N N . VAL A 1 71 ? -5.640 4.875 -16.773 1.00 95.56 71 VAL A N 1
ATOM 540 C CA . VAL A 1 71 ? -6.070 3.789 -17.658 1.00 95.56 71 VAL A CA 1
ATOM 541 C C . VAL A 1 71 ? -6.586 4.370 -18.978 1.00 95.56 71 VAL A C 1
ATOM 543 O O . VAL A 1 71 ? -6.725 5.588 -19.131 1.00 95.56 71 VAL A O 1
ATOM 546 N N . GLU A 1 72 ? -6.802 3.506 -19.962 1.00 91.12 72 GLU A N 1
ATOM 547 C CA . GLU A 1 72 ? -7.254 3.900 -21.302 1.00 91.12 72 GLU A CA 1
ATOM 548 C C . GLU A 1 72 ? -8.695 4.427 -21.302 1.00 91.12 72 GLU A C 1
ATOM 550 O O . GLU A 1 72 ? -9.017 5.309 -22.098 1.00 91.12 72 GLU A O 1
ATOM 555 N N . ASP A 1 73 ? -9.515 3.930 -20.377 1.00 83.88 73 ASP A N 1
ATOM 556 C CA . ASP A 1 73 ? -10.943 4.211 -20.245 1.00 83.88 73 ASP A CA 1
ATOM 557 C C . ASP A 1 73 ? -11.257 4.512 -18.772 1.00 83.88 73 ASP A C 1
ATOM 559 O O . ASP A 1 73 ? -11.108 3.630 -17.921 1.00 83.88 73 ASP A O 1
ATOM 563 N N . TYR A 1 74 ? -11.587 5.770 -18.460 1.00 69.19 74 TYR A N 1
ATOM 564 C CA . TYR A 1 74 ? -11.932 6.233 -17.110 1.00 69.19 74 TYR A CA 1
ATOM 565 C C . TYR A 1 74 ? -13.278 6.957 -17.100 1.00 69.19 74 TYR A C 1
ATOM 567 O O . TYR A 1 74 ? -13.582 7.664 -18.091 1.00 69.19 74 TYR A O 1
#

pLDDT: mean 95.12, std 5.46, range [67.06, 98.56]

Sequence (74 aa):
MTELAAVKAALKTQAVETPSWAYGNSGTRFKVFAQAGVPRDPFEKLDDAAKVHEFTGVAPTVALHIPWDRVEDY

Secondary structure (DSSP, 8-state):
---HHHHHHHHHT---PEEGGGSS--B-SS-B---TT---SHHHHHHHHHHHHHHHS----EE--TTTT--S--